Protein AF-W1W5X3-F1 (afdb_monomer_lite)

Sequence (140 aa):
MWIAAYINQTFNKNIDIFTLVWPTYRFPGVLTALCLFLGFKDLKLSYGKTITFFSTSVFSVYLLHIGRLQKWIFFELLDDTYVYTQWYFPLWLLSIVLLVFVSCVLIDKVRIYLVERPMEPLVKSLSERINVWLKKKEII

Secondary structure (DSSP, 8-state):
-HHHHHHHHHHT----HHHHHHHHTHHHHHHHHHHHHHHHHT------HHHHHHHHHHHHHHHHHHSTHHHIIIIIS---TTGGGSTTHHHHHHHHHHHHHHHHHHHHHHHIIIIIHHHHHHHHHHHHHHHHHHHHTT--

Radius of gyration: 24.23 Å; chains: 1; bounding box: 60×38×65 Å

Structure (mmCIF, N/CA/C/O backbone):
data_AF-W1W5X3-F1
#
_entry.id   AF-W1W5X3-F1
#
loop_
_atom_site.group_PDB
_atom_site.id
_atom_site.type_symbol
_atom_site.label_atom_id
_atom_site.label_alt_id
_atom_site.label_comp_id
_atom_site.label_asym_id
_atom_site.label_entity_id
_atom_site.label_seq_id
_atom_site.pdbx_PDB_ins_code
_atom_site.Cartn_x
_atom_site.Cartn_y
_atom_site.Cartn_z
_atom_site.occupancy
_atom_site.B_iso_or_equiv
_atom_site.auth_seq_id
_atom_site.auth_comp_id
_atom_site.auth_asym_id
_atom_site.auth_atom_id
_atom_site.pdbx_PDB_model_num
ATOM 1 N N . MET A 1 1 ? 22.577 21.493 2.789 1.00 54.31 1 MET A N 1
ATOM 2 C CA . MET A 1 1 ? 23.761 20.942 2.089 1.00 54.31 1 MET A CA 1
ATOM 3 C C . MET A 1 1 ? 25.053 21.589 2.583 1.00 54.31 1 MET A C 1
ATOM 5 O O . MET A 1 1 ? 25.872 20.888 3.154 1.00 54.31 1 MET A O 1
ATOM 9 N N . TRP A 1 2 ? 25.187 22.917 2.502 1.00 52.72 2 TRP A N 1
ATOM 10 C CA . TRP A 1 2 ? 26.374 23.661 2.962 1.00 52.72 2 TRP A CA 1
ATOM 11 C C . TRP A 1 2 ? 26.696 23.525 4.462 1.00 52.72 2 TRP A C 1
ATOM 13 O O . TRP A 1 2 ? 27.851 23.351 4.829 1.00 52.72 2 TRP A O 1
ATOM 23 N N . ILE A 1 3 ? 25.674 23.494 5.323 1.00 63.31 3 ILE A N 1
ATOM 24 C CA . ILE A 1 3 ? 25.846 23.333 6.780 1.00 63.31 3 ILE A CA 1
ATOM 25 C C . ILE A 1 3 ? 26.449 21.963 7.138 1.00 63.31 3 ILE A C 1
ATOM 27 O O . ILE A 1 3 ? 27.297 21.866 8.017 1.00 63.31 3 ILE A O 1
ATOM 31 N N . ALA A 1 4 ? 26.058 20.903 6.424 1.00 59.59 4 ALA A N 1
ATOM 32 C CA . ALA A 1 4 ? 26.566 19.552 6.667 1.00 59.59 4 ALA A CA 1
ATOM 33 C C . ALA A 1 4 ? 28.032 19.394 6.226 1.00 59.59 4 ALA A C 1
ATOM 35 O O . ALA A 1 4 ? 28.806 18.732 6.911 1.00 59.59 4 ALA A O 1
ATOM 36 N N . ALA A 1 5 ? 28.423 20.044 5.122 1.00 63.94 5 ALA A N 1
ATOM 37 C CA . ALA A 1 5 ? 29.813 20.092 4.670 1.00 63.94 5 ALA A CA 1
ATOM 38 C C . ALA A 1 5 ? 30.710 20.868 5.653 1.00 63.94 5 ALA A C 1
ATOM 40 O O . ALA A 1 5 ? 31.808 20.416 5.967 1.00 63.94 5 ALA A O 1
ATOM 41 N N . TYR A 1 6 ? 30.210 21.981 6.202 1.00 69.19 6 TYR A N 1
ATOM 42 C CA . TYR A 1 6 ? 30.920 22.772 7.211 1.00 69.19 6 TYR A CA 1
ATOM 43 C C . TYR A 1 6 ? 31.165 21.975 8.505 1.00 69.19 6 TYR A C 1
ATOM 45 O O . TYR A 1 6 ? 32.287 21.924 8.998 1.00 69.19 6 TYR A O 1
ATOM 53 N N . ILE A 1 7 ? 30.146 21.262 9.003 1.00 66.75 7 ILE A N 1
ATOM 54 C CA . ILE A 1 7 ? 30.256 20.408 10.201 1.00 66.75 7 ILE A CA 1
ATOM 55 C C . ILE A 1 7 ? 31.222 19.233 9.973 1.00 66.75 7 ILE A C 1
ATOM 57 O O . ILE A 1 7 ? 31.999 18.893 10.864 1.00 66.75 7 ILE A O 1
ATOM 61 N N . ASN A 1 8 ? 31.213 18.626 8.782 1.00 64.88 8 ASN A N 1
ATOM 62 C CA . ASN A 1 8 ? 32.132 17.541 8.423 1.00 64.88 8 ASN A CA 1
ATOM 63 C C . ASN A 1 8 ? 33.603 18.016 8.482 1.00 64.88 8 ASN A C 1
ATOM 65 O O . ASN A 1 8 ? 34.442 17.355 9.097 1.00 64.88 8 ASN A O 1
ATOM 69 N N . GLN A 1 9 ? 33.882 19.224 7.978 1.00 67.56 9 GLN A N 1
ATOM 70 C CA . GLN A 1 9 ? 35.212 19.837 8.037 1.00 67.56 9 GLN A CA 1
ATOM 71 C C . GLN A 1 9 ? 35.659 20.173 9.473 1.00 67.56 9 GLN A C 1
ATOM 73 O O . GLN A 1 9 ? 36.838 20.036 9.787 1.00 67.56 9 GLN A O 1
ATOM 78 N N . THR A 1 10 ? 34.743 20.569 10.367 1.00 72.31 10 THR A N 1
ATOM 79 C CA . THR A 1 10 ? 35.070 20.886 11.773 1.00 72.31 10 THR A CA 1
ATOM 80 C C . THR A 1 10 ? 35.370 19.643 12.620 1.00 72.31 10 THR A C 1
ATOM 82 O O . THR A 1 10 ? 36.190 19.710 13.531 1.00 72.31 10 THR A O 1
ATOM 85 N N . PHE A 1 11 ? 34.728 18.505 12.335 1.00 72.50 11 PHE A N 1
ATOM 86 C CA . PHE A 1 11 ? 34.828 17.289 13.156 1.00 72.50 11 PHE A CA 1
ATOM 87 C C . PHE A 1 11 ? 35.712 16.176 12.561 1.00 72.50 11 PHE A C 1
ATOM 89 O O . PHE A 1 11 ? 35.809 15.107 13.166 1.00 72.50 11 PHE A O 1
ATOM 96 N N . ASN A 1 12 ? 36.352 16.405 11.404 1.00 61.09 12 ASN A N 1
ATOM 97 C CA . ASN A 1 12 ? 37.262 15.474 10.710 1.00 61.09 12 ASN A CA 1
ATOM 98 C C . ASN A 1 12 ? 36.730 14.025 10.621 1.00 61.09 12 ASN A C 1
ATOM 100 O O . ASN A 1 12 ? 37.475 13.052 10.755 1.00 61.09 12 ASN A O 1
ATOM 104 N N . LYS A 1 13 ? 35.415 13.871 10.436 1.00 61.34 13 LYS A N 1
ATOM 105 C 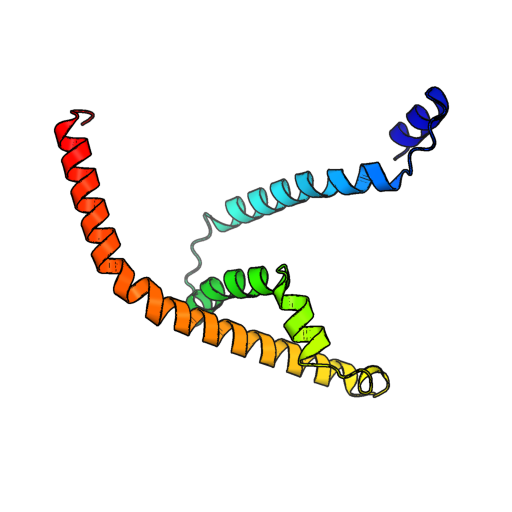CA . LYS A 1 13 ? 34.751 12.580 10.228 1.00 61.34 13 LYS A CA 1
ATOM 106 C C . LYS A 1 13 ? 34.230 12.538 8.806 1.00 61.34 13 LYS A C 1
ATOM 108 O O . LYS A 1 13 ? 33.437 13.389 8.437 1.00 61.34 13 LYS A O 1
ATOM 113 N N . ASN A 1 14 ? 34.618 11.515 8.049 1.00 62.00 14 ASN A N 1
ATOM 114 C CA . ASN A 1 14 ? 34.189 11.297 6.668 1.00 62.00 14 ASN A CA 1
ATOM 115 C C . ASN A 1 14 ? 32.725 10.807 6.631 1.00 62.00 14 ASN A C 1
ATOM 117 O O . ASN A 1 14 ? 32.448 9.627 6.451 1.00 62.00 14 ASN A O 1
ATOM 121 N N . ILE A 1 15 ? 31.783 11.701 6.942 1.00 61.84 15 ILE A N 1
ATOM 122 C CA . ILE A 1 15 ? 30.346 11.414 6.889 1.00 61.84 15 ILE A CA 1
ATOM 123 C C . ILE A 1 15 ? 29.876 11.677 5.463 1.00 61.84 15 ILE A C 1
ATOM 125 O O . ILE A 1 15 ? 29.835 12.830 5.024 1.00 61.84 15 ILE A O 1
ATOM 129 N N . ASP A 1 16 ? 29.512 10.617 4.747 1.00 61.16 16 ASP A N 1
ATOM 130 C CA . ASP A 1 16 ? 28.950 10.720 3.405 1.00 61.16 16 ASP A CA 1
ATOM 131 C C . ASP A 1 16 ? 27.728 11.646 3.427 1.00 61.16 16 ASP A C 1
ATOM 133 O O . ASP A 1 16 ? 26.737 11.367 4.104 1.00 61.16 16 ASP A O 1
ATOM 137 N N . ILE A 1 17 ? 27.765 12.743 2.666 1.00 60.38 17 ILE A N 1
ATOM 138 C CA . ILE A 1 17 ? 26.702 13.771 2.609 1.00 60.38 17 ILE A CA 1
ATOM 139 C C . ILE A 1 17 ? 25.323 13.149 2.305 1.00 60.38 17 ILE A C 1
ATOM 141 O O . ILE A 1 17 ? 24.284 13.635 2.761 1.00 60.38 17 ILE A O 1
ATOM 145 N N . PHE A 1 18 ? 25.314 12.026 1.586 1.00 57.19 18 PHE A N 1
ATOM 146 C CA . PHE A 1 18 ? 24.121 11.260 1.240 1.00 57.19 18 PHE A CA 1
ATOM 147 C C . PHE A 1 18 ? 23.440 10.594 2.447 1.00 57.19 18 PHE A C 1
ATOM 149 O O . PHE A 1 18 ? 22.217 10.456 2.450 1.00 57.19 18 PHE A O 1
ATOM 156 N N . THR A 1 19 ? 24.179 10.252 3.505 1.00 58.53 19 THR A N 1
ATOM 157 C CA . THR A 1 19 ? 23.615 9.613 4.710 1.00 58.53 19 THR A CA 1
ATOM 158 C C . THR A 1 19 ? 22.698 10.538 5.508 1.00 58.53 19 THR A C 1
ATOM 160 O O . THR A 1 19 ? 21.808 10.048 6.195 1.00 58.53 19 THR A O 1
ATOM 163 N N . LEU A 1 20 ? 22.841 11.863 5.375 1.00 57.78 20 LEU A N 1
ATOM 164 C CA . LEU A 1 20 ? 21.978 12.853 6.035 1.00 57.78 20 LEU A CA 1
ATOM 165 C C . LEU A 1 20 ? 20.707 13.175 5.224 1.00 57.78 20 LEU A C 1
ATOM 167 O O . LEU A 1 20 ? 19.654 13.497 5.780 1.00 57.78 20 LEU A O 1
ATOM 171 N N . VAL A 1 21 ? 20.781 13.061 3.896 1.00 60.69 21 VAL A N 1
ATOM 172 C CA . VAL A 1 21 ? 19.637 13.275 2.992 1.00 60.69 21 VAL A CA 1
ATOM 173 C C . VAL A 1 21 ? 18.621 12.131 3.109 1.00 60.69 21 VAL A C 1
ATOM 175 O O . VAL A 1 21 ? 17.413 12.371 3.102 1.00 60.69 21 VAL A O 1
ATOM 178 N N . TRP A 1 22 ? 19.096 10.898 3.296 1.00 53.25 22 TRP A N 1
ATOM 179 C CA . TRP A 1 22 ? 18.266 9.695 3.415 1.00 53.25 22 TRP A CA 1
ATOM 180 C C . TRP A 1 22 ? 17.291 9.652 4.619 1.00 53.25 22 TRP A C 1
ATOM 182 O O . TRP A 1 22 ? 16.184 9.157 4.474 1.00 53.25 22 TRP A O 1
ATOM 192 N N . PRO A 1 23 ? 17.584 10.146 5.827 1.00 58.59 23 PRO A N 1
ATOM 193 C CA . PRO A 1 23 ? 16.559 10.233 6.874 1.00 58.59 23 PRO A CA 1
ATOM 194 C C . PRO A 1 23 ? 15.600 11.415 6.662 1.00 58.59 23 PRO A C 1
ATOM 196 O O . PRO A 1 23 ? 14.451 11.362 7.102 1.00 58.59 23 PRO A O 1
ATOM 199 N N . THR A 1 24 ? 16.042 12.464 5.959 1.00 59.34 24 THR A N 1
ATOM 200 C CA . THR A 1 24 ? 15.305 13.729 5.839 1.00 59.34 24 THR A CA 1
ATOM 201 C C . THR A 1 24 ? 14.065 13.618 4.950 1.00 59.34 24 THR A C 1
ATOM 203 O O . THR A 1 24 ? 13.079 14.283 5.240 1.00 59.34 24 THR A O 1
ATOM 206 N N . TYR A 1 25 ? 14.035 12.751 3.928 1.00 65.50 25 TYR A N 1
ATOM 207 C CA . TYR A 1 25 ? 12.874 12.642 3.020 1.00 65.50 25 TYR A CA 1
ATOM 208 C C . TYR A 1 25 ? 11.582 12.161 3.699 1.00 65.50 25 TYR A C 1
ATOM 210 O O . TYR A 1 25 ? 10.487 12.372 3.175 1.00 65.50 25 TYR A O 1
ATOM 218 N N . ARG A 1 26 ? 11.680 11.516 4.867 1.00 68.81 26 ARG A N 1
ATOM 219 C CA . ARG A 1 26 ? 10.516 10.943 5.555 1.00 68.81 26 ARG A CA 1
ATOM 220 C C . ARG A 1 26 ? 9.585 12.022 6.096 1.00 68.81 26 ARG A C 1
ATOM 222 O O . ARG A 1 26 ? 8.372 11.885 5.995 1.00 68.81 26 ARG A O 1
ATOM 229 N N . PHE A 1 27 ? 10.147 13.107 6.624 1.00 77.50 27 PHE A N 1
ATOM 230 C CA . PHE A 1 27 ? 9.372 14.175 7.250 1.00 77.50 27 PHE A CA 1
ATOM 231 C C . PHE A 1 27 ? 8.559 15.010 6.237 1.00 77.50 27 PHE A C 1
ATOM 233 O O . PHE A 1 27 ? 7.345 15.120 6.416 1.00 77.50 27 PHE A O 1
ATOM 240 N N . PRO A 1 28 ? 9.138 15.512 5.124 1.00 82.75 28 PRO A N 1
ATOM 241 C CA . PRO A 1 28 ? 8.377 16.159 4.056 1.00 82.75 28 PRO A CA 1
ATOM 242 C C . PRO A 1 28 ? 7.334 15.234 3.426 1.00 82.75 28 PRO A C 1
ATOM 244 O O . PRO A 1 28 ? 6.255 15.700 3.064 1.00 82.75 28 PRO A O 1
ATOM 247 N N . GLY A 1 29 ? 7.620 13.929 3.323 1.00 82.94 29 GLY A N 1
ATOM 248 C CA . GLY A 1 29 ? 6.661 12.941 2.827 1.00 82.94 29 GLY A CA 1
ATOM 249 C C . GLY A 1 29 ? 5.411 12.853 3.705 1.00 82.94 29 GLY A C 1
ATOM 250 O O . GLY A 1 29 ? 4.295 12.936 3.195 1.00 82.94 2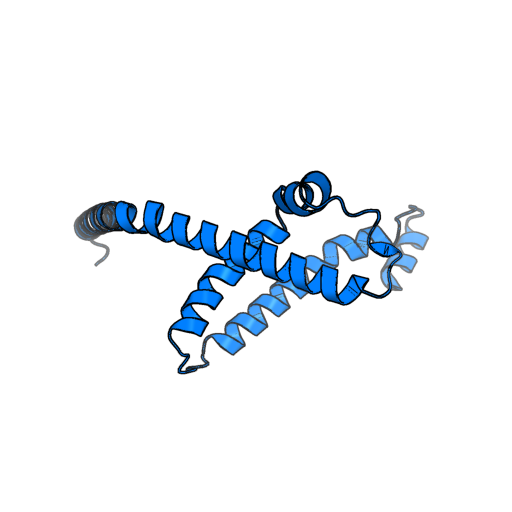9 GLY A O 1
ATOM 251 N N . VAL A 1 30 ? 5.587 12.772 5.028 1.00 84.88 30 VAL A N 1
ATOM 252 C CA . VAL A 1 30 ? 4.470 12.779 5.989 1.00 84.88 30 VAL A CA 1
ATOM 253 C C . VAL A 1 30 ? 3.710 14.104 5.944 1.00 84.88 30 VAL A C 1
ATOM 255 O O . VAL A 1 30 ? 2.482 14.099 5.913 1.00 84.88 30 VAL A O 1
ATOM 258 N N . LEU A 1 31 ? 4.417 15.235 5.883 1.00 88.25 31 LEU A N 1
ATOM 259 C CA . LEU A 1 31 ? 3.791 16.556 5.822 1.00 88.25 31 LEU A CA 1
ATOM 260 C C . LEU A 1 31 ? 2.956 16.740 4.545 1.00 88.25 31 LEU A C 1
ATOM 262 O O . LEU A 1 31 ? 1.839 17.252 4.600 1.00 88.25 31 LEU A O 1
ATOM 266 N N . THR A 1 32 ? 3.467 16.267 3.408 1.00 85.88 32 THR A N 1
ATOM 267 C CA . THR A 1 32 ? 2.764 16.301 2.118 1.00 85.88 32 THR A CA 1
ATOM 268 C C . THR A 1 32 ? 1.526 15.411 2.152 1.00 85.88 32 THR A C 1
ATOM 270 O O . THR A 1 32 ? 0.449 15.857 1.766 1.00 85.88 32 THR A O 1
ATOM 273 N N . ALA A 1 33 ? 1.645 14.188 2.678 1.00 85.69 33 ALA A N 1
ATOM 274 C CA . ALA A 1 33 ? 0.511 13.280 2.837 1.00 85.69 33 ALA A CA 1
ATOM 275 C C . ALA A 1 33 ? -0.579 13.871 3.747 1.00 85.69 33 ALA A C 1
ATOM 277 O O . ALA A 1 33 ? -1.759 13.790 3.415 1.00 85.69 33 ALA A O 1
ATOM 278 N N . LEU A 1 34 ? -0.192 14.517 4.853 1.00 87.81 34 LEU A N 1
ATOM 279 C CA . LEU A 1 34 ? -1.116 15.195 5.764 1.00 87.81 34 LEU A CA 1
ATOM 280 C C . LEU A 1 34 ? -1.831 16.365 5.073 1.00 87.81 34 LEU A C 1
ATOM 282 O O . LEU A 1 34 ? -3.045 16.507 5.194 1.00 87.81 34 LEU A O 1
ATOM 286 N N . CYS A 1 35 ? -1.090 17.187 4.327 1.00 86.50 35 CYS A N 1
ATOM 287 C CA . CYS A 1 35 ? -1.639 18.331 3.604 1.00 86.50 35 CYS A CA 1
ATOM 288 C C . CYS A 1 35 ? -2.624 17.888 2.510 1.00 86.50 35 CYS A C 1
ATOM 290 O O . CYS A 1 35 ? -3.733 18.416 2.436 1.00 86.50 35 CYS A O 1
ATOM 292 N N . LEU A 1 36 ? -2.269 16.857 1.731 1.00 87.00 36 LEU A N 1
ATOM 293 C CA . LEU A 1 36 ? -3.173 16.222 0.768 1.00 87.00 36 LEU A CA 1
ATOM 294 C C . LEU A 1 36 ? -4.428 15.679 1.461 1.00 87.00 36 LEU A C 1
ATOM 296 O O . LEU A 1 36 ? -5.539 15.977 1.033 1.00 87.00 36 LEU A O 1
ATOM 300 N N . PHE A 1 37 ? -4.270 14.925 2.549 1.00 85.38 37 PHE A N 1
ATOM 301 C CA . PHE A 1 37 ? -5.395 14.352 3.285 1.00 85.38 37 PHE A CA 1
ATOM 302 C C . PHE A 1 37 ? -6.367 15.429 3.782 1.00 85.38 37 PHE A C 1
ATOM 304 O O . PHE A 1 37 ? -7.572 15.308 3.580 1.00 85.38 37 PHE A O 1
ATOM 311 N N . LEU A 1 38 ? -5.852 16.510 4.374 1.00 85.25 38 LEU A N 1
ATOM 312 C CA . LEU A 1 38 ? -6.666 17.637 4.829 1.00 85.25 38 LEU A CA 1
ATOM 313 C C . LEU A 1 38 ? -7.360 18.357 3.665 1.00 85.25 38 LEU A C 1
ATOM 315 O O . LEU A 1 38 ? -8.528 18.710 3.801 1.00 85.25 38 LEU A O 1
ATOM 319 N N . GLY A 1 39 ? -6.684 18.518 2.522 1.00 84.00 39 GLY A N 1
ATOM 320 C CA . GLY A 1 39 ? -7.266 19.121 1.320 1.00 84.00 39 GLY A CA 1
ATOM 321 C C . GLY A 1 39 ? -8.407 18.298 0.713 1.00 84.00 39 GLY A C 1
ATOM 322 O O . GLY A 1 39 ? -9.402 18.860 0.262 1.00 84.00 39 GLY A O 1
ATOM 323 N N . PHE A 1 40 ? -8.307 16.967 0.745 1.00 79.00 40 PHE A N 1
ATOM 324 C CA . PHE A 1 40 ? -9.351 16.075 0.229 1.00 79.00 40 PHE A CA 1
ATOM 325 C C . PHE A 1 40 ? -10.461 15.760 1.243 1.00 79.00 40 PHE A C 1
ATOM 327 O O . PHE A 1 40 ? -11.554 15.378 0.832 1.00 79.00 40 PHE A O 1
ATOM 334 N N . LYS A 1 41 ? -10.230 15.956 2.549 1.00 78.88 41 LYS A N 1
ATOM 335 C CA . LYS A 1 41 ? -11.198 15.664 3.624 1.00 78.88 41 LYS A CA 1
ATOM 336 C C . LYS A 1 41 ? -12.529 16.401 3.458 1.00 78.88 41 LYS A C 1
ATOM 338 O O . LYS A 1 41 ? -13.580 15.826 3.727 1.00 78.88 41 LYS A O 1
ATOM 343 N N . ASP A 1 42 ? -12.485 17.664 3.041 1.00 76.00 42 ASP A N 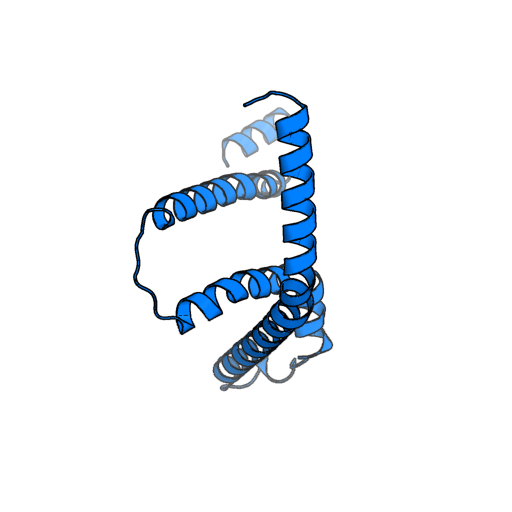1
ATOM 344 C CA . ASP A 1 42 ? -13.673 18.524 2.940 1.00 76.00 42 ASP A CA 1
ATOM 345 C C . ASP A 1 42 ? -14.274 18.561 1.524 1.00 76.00 42 ASP A C 1
ATOM 347 O O . ASP A 1 42 ? -15.287 19.220 1.275 1.00 76.00 42 ASP A O 1
ATOM 351 N N . LEU A 1 43 ? -13.684 17.814 0.587 1.00 78.38 43 LEU A N 1
ATOM 352 C CA . LEU A 1 43 ? -14.105 17.783 -0.805 1.00 78.38 43 LEU A CA 1
ATOM 353 C C . LEU A 1 43 ? -15.281 16.807 -0.983 1.00 78.38 43 LEU A C 1
ATOM 355 O O . LEU A 1 43 ? -15.108 15.602 -1.168 1.00 78.38 43 LEU A O 1
ATOM 359 N N . LYS A 1 44 ? -16.514 17.328 -0.944 1.00 62.66 44 LYS A N 1
ATOM 360 C CA . LYS A 1 44 ? -17.734 16.560 -1.258 1.00 62.66 44 LYS A CA 1
ATOM 361 C C . LYS A 1 44 ? -17.857 16.335 -2.766 1.00 62.66 44 LYS A C 1
ATOM 363 O O . LYS A 1 44 ? -18.628 17.004 -3.449 1.00 62.66 44 LYS A O 1
ATOM 368 N N . LEU A 1 45 ? -17.087 15.392 -3.292 1.00 69.94 45 LEU A N 1
ATOM 369 C CA . LEU A 1 45 ? -17.205 14.957 -4.679 1.00 69.94 45 LEU A CA 1
ATOM 370 C C . LEU A 1 45 ? -18.242 13.833 -4.788 1.00 69.94 45 LEU A C 1
ATOM 372 O O . LEU A 1 45 ? -18.125 12.785 -4.154 1.00 69.94 45 LEU A O 1
ATOM 376 N N . SER A 1 46 ? -19.279 14.066 -5.597 1.00 63.88 46 SER A N 1
ATOM 377 C CA . SER A 1 46 ? -20.296 13.063 -5.928 1.00 63.88 46 SER A CA 1
ATOM 378 C C . SER A 1 46 ? -19.712 12.076 -6.943 1.00 63.88 46 SER A C 1
ATOM 380 O O . SER A 1 46 ? -19.879 12.219 -8.153 1.00 63.88 46 SER A O 1
ATOM 382 N N . TYR A 1 47 ? -18.916 11.124 -6.460 1.00 68.88 47 TYR A N 1
ATOM 383 C CA . TYR A 1 47 ? -18.297 10.107 -7.304 1.00 68.88 47 TYR A CA 1
ATOM 384 C C . TYR A 1 47 ? -19.296 9.018 -7.711 1.00 68.88 47 TYR A C 1
ATOM 386 O O . TYR A 1 47 ? -20.180 8.627 -6.950 1.00 68.88 47 TYR A O 1
ATOM 394 N N . GLY A 1 48 ? -19.113 8.472 -8.916 1.00 72.62 48 GLY A N 1
ATOM 395 C CA . GLY A 1 48 ? -19.808 7.259 -9.342 1.00 72.62 48 GLY A CA 1
ATOM 396 C C . GLY A 1 48 ? -19.355 6.036 -8.535 1.00 72.62 48 GLY A C 1
ATOM 397 O O . GLY A 1 48 ? -18.190 5.933 -8.147 1.00 72.62 48 GLY A O 1
ATOM 398 N N . LYS A 1 49 ? -20.260 5.067 -8.335 1.00 73.38 49 LYS A N 1
ATOM 399 C CA . LYS A 1 49 ? -20.011 3.829 -7.561 1.00 73.38 49 LYS A CA 1
ATOM 400 C C . LYS A 1 49 ? -18.755 3.067 -8.009 1.00 73.38 49 LYS A C 1
ATOM 402 O O . LYS A 1 49 ? -18.093 2.443 -7.187 1.00 73.38 49 LYS A O 1
ATOM 407 N N . THR A 1 50 ? -18.415 3.131 -9.296 1.00 73.56 50 THR A N 1
ATOM 408 C CA . THR A 1 50 ? -17.220 2.500 -9.876 1.00 73.56 50 THR A CA 1
ATOM 409 C C . THR A 1 50 ? -15.925 3.146 -9.389 1.00 73.56 50 THR A C 1
ATOM 411 O O . THR A 1 50 ? -14.987 2.440 -9.035 1.00 73.56 50 THR A O 1
ATOM 414 N N . ILE A 1 51 ? -15.873 4.476 -9.304 1.00 77.50 51 ILE A N 1
ATOM 415 C CA . ILE A 1 51 ? -14.675 5.211 -8.879 1.00 77.50 51 ILE A CA 1
ATOM 416 C C . ILE A 1 51 ? -14.398 4.941 -7.401 1.00 77.50 51 ILE A C 1
ATOM 418 O O . ILE A 1 51 ? -13.269 4.621 -7.040 1.00 77.50 51 ILE A O 1
ATOM 422 N N . THR A 1 52 ? -15.431 4.982 -6.555 1.00 74.88 52 THR A N 1
ATOM 423 C CA . THR A 1 52 ? -15.306 4.624 -5.135 1.00 74.88 52 THR A CA 1
ATOM 424 C C . THR A 1 52 ? -14.835 3.179 -4.970 1.00 74.88 52 THR A C 1
ATOM 426 O O . THR A 1 52 ? -13.957 2.907 -4.159 1.00 74.88 52 THR A O 1
ATOM 429 N N . PHE A 1 53 ? -15.345 2.260 -5.794 1.00 76.12 53 PHE A N 1
ATOM 430 C CA . PHE A 1 53 ? -14.964 0.850 -5.757 1.00 76.12 53 PHE A CA 1
ATOM 431 C C . PHE A 1 53 ? -13.490 0.600 -6.099 1.00 76.12 53 PHE A C 1
ATOM 433 O O . PHE A 1 53 ? -12.861 -0.240 -5.451 1.00 76.12 53 PHE A O 1
ATOM 440 N N . PHE A 1 54 ? -12.944 1.301 -7.099 1.00 80.25 54 PHE A N 1
ATOM 441 C CA . PHE A 1 54 ? -11.521 1.221 -7.433 1.00 80.25 54 PHE A CA 1
ATOM 442 C C . PHE A 1 54 ? -10.662 1.960 -6.409 1.00 80.25 54 PHE A C 1
ATOM 444 O O . PHE A 1 54 ? -9.638 1.429 -5.997 1.00 80.25 54 PHE A O 1
ATOM 451 N N . SER A 1 55 ? -11.092 3.136 -5.946 1.00 75.81 55 SER A N 1
ATOM 452 C CA . SER A 1 55 ? -10.350 3.948 -4.976 1.00 75.81 55 SER A CA 1
ATOM 453 C C . SER A 1 55 ? -10.033 3.180 -3.68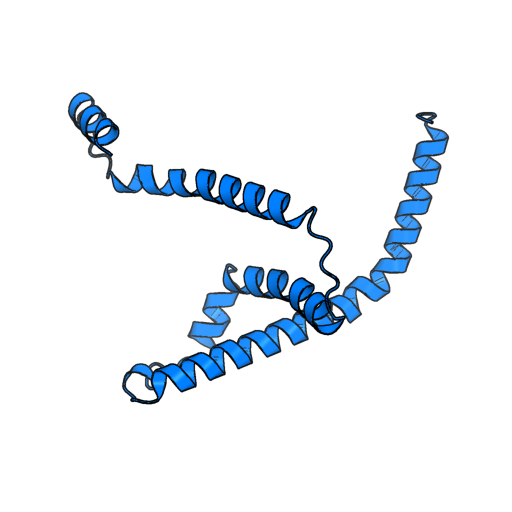8 1.00 75.81 55 SER A C 1
ATOM 455 O O . SER A 1 55 ? -8.893 3.230 -3.229 1.00 75.81 55 SER A O 1
ATOM 457 N N . THR A 1 56 ? -10.983 2.398 -3.161 1.00 77.75 56 THR A N 1
ATOM 458 C CA . THR A 1 56 ? -10.748 1.546 -1.982 1.00 77.75 56 THR A CA 1
ATOM 459 C C . THR A 1 56 ? -9.656 0.502 -2.228 1.00 77.75 56 THR A C 1
ATOM 461 O O . THR A 1 56 ? -8.822 0.272 -1.358 1.00 77.75 56 THR A O 1
ATOM 464 N N . SER A 1 57 ? -9.615 -0.093 -3.422 1.00 82.81 57 SER A N 1
ATOM 465 C CA . SER A 1 57 ? -8.652 -1.150 -3.754 1.00 82.81 57 SER A CA 1
ATOM 466 C C . SER A 1 57 ? -7.283 -0.614 -4.179 1.00 82.81 57 SER A C 1
ATOM 468 O O . SER A 1 57 ? -6.279 -1.282 -3.952 1.00 82.81 57 SER A O 1
ATOM 470 N N . VAL A 1 58 ? -7.199 0.597 -4.746 1.00 84.12 58 VAL A N 1
ATOM 471 C CA . VAL A 1 58 ? -5.931 1.209 -5.200 1.00 84.12 58 VAL A CA 1
ATOM 472 C C . VAL A 1 58 ? -4.923 1.326 -4.056 1.00 84.12 58 VAL A C 1
ATOM 474 O O . VAL A 1 58 ? -3.739 1.069 -4.264 1.00 84.12 58 VAL A O 1
ATOM 477 N N . PHE A 1 59 ? -5.376 1.643 -2.840 1.00 81.69 59 PHE A N 1
ATOM 478 C CA . PHE A 1 59 ? -4.499 1.671 -1.669 1.00 81.69 59 PHE A CA 1
ATOM 479 C C . PHE A 1 59 ? -3.931 0.282 -1.333 1.00 81.69 59 PHE A C 1
ATOM 481 O O . PHE A 1 59 ? -2.725 0.149 -1.124 1.00 81.69 59 PHE A O 1
ATOM 488 N N . SER A 1 60 ? -4.761 -0.767 -1.352 1.00 80.25 60 SER A N 1
ATOM 489 C CA . SER A 1 60 ? -4.307 -2.151 -1.161 1.00 80.25 60 SER A CA 1
ATOM 490 C C . SER A 1 60 ? -3.286 -2.579 -2.221 1.00 80.25 60 SER A C 1
ATOM 492 O O . SER A 1 60 ? -2.252 -3.155 -1.884 1.00 80.25 60 SER A O 1
ATOM 494 N N . VAL A 1 61 ? -3.532 -2.259 -3.498 1.00 84.38 61 VAL A N 1
ATOM 495 C CA . VAL A 1 61 ? -2.591 -2.556 -4.594 1.00 84.38 61 VAL A CA 1
ATOM 496 C C . VAL A 1 61 ? -1.273 -1.801 -4.406 1.00 84.38 61 VAL A C 1
ATOM 498 O O . VAL A 1 61 ? -0.199 -2.374 -4.586 1.00 84.38 61 VAL A O 1
ATOM 501 N N . TYR A 1 62 ? -1.329 -0.538 -3.981 1.00 83.50 62 TYR A N 1
ATOM 502 C CA . TYR A 1 62 ? -0.134 0.247 -3.682 1.00 83.50 62 TYR A CA 1
ATOM 503 C C . TYR A 1 62 ? 0.701 -0.370 -2.548 1.00 83.50 62 TYR A C 1
ATOM 505 O O . TYR A 1 62 ? 1.925 -0.435 -2.651 1.00 83.50 62 TYR A O 1
ATOM 513 N N . LEU A 1 63 ? 0.061 -0.884 -1.492 1.00 80.06 63 LEU A N 1
ATOM 514 C CA . LEU A 1 63 ? 0.756 -1.586 -0.407 1.00 80.06 63 LEU A CA 1
ATOM 515 C C . LEU A 1 63 ? 1.461 -2.863 -0.886 1.00 80.06 63 LEU A C 1
ATOM 517 O O . LEU A 1 63 ? 2.567 -3.157 -0.431 1.00 80.06 63 LEU A O 1
ATOM 521 N N . LEU A 1 64 ? 0.864 -3.600 -1.827 1.00 78.38 64 LEU A N 1
ATOM 522 C CA . LEU A 1 64 ? 1.520 -4.746 -2.466 1.00 78.38 64 LEU A CA 1
ATOM 523 C C . LEU A 1 64 ? 2.726 -4.310 -3.304 1.00 78.38 64 LEU A C 1
ATOM 525 O O . LEU A 1 64 ? 3.760 -4.978 -3.266 1.00 78.38 64 LEU A O 1
ATOM 529 N N . HIS A 1 65 ? 2.619 -3.170 -3.991 1.00 79.12 65 HIS A N 1
ATOM 530 C CA . HIS A 1 65 ? 3.707 -2.598 -4.779 1.00 79.12 65 HIS A CA 1
ATOM 531 C C . HIS A 1 65 ? 4.905 -2.175 -3.920 1.00 79.12 65 HIS A C 1
ATOM 533 O O . HIS A 1 65 ? 6.030 -2.364 -4.345 1.00 79.12 65 HIS A O 1
ATOM 539 N N . ILE A 1 66 ? 4.716 -1.625 -2.719 1.00 79.88 66 ILE A N 1
ATOM 540 C CA . ILE A 1 66 ? 5.847 -1.282 -1.827 1.00 79.88 66 ILE A CA 1
ATOM 541 C C . ILE A 1 66 ? 6.318 -2.463 -0.960 1.00 79.88 66 ILE A C 1
ATOM 543 O O . ILE A 1 66 ? 7.306 -2.356 -0.230 1.00 79.88 66 ILE A O 1
ATOM 547 N N . GLY A 1 67 ? 5.581 -3.575 -0.988 1.00 78.88 67 GLY A N 1
ATOM 548 C CA . GLY A 1 67 ? 5.831 -4.755 -0.176 1.00 78.88 67 GLY A CA 1
ATOM 549 C C . GLY A 1 67 ? 6.878 -5.696 -0.772 1.00 78.88 67 GLY A C 1
ATOM 550 O O . GLY A 1 67 ? 7.317 -5.579 -1.913 1.00 78.88 67 GLY A O 1
ATOM 551 N N . ARG A 1 68 ? 7.243 -6.723 0.002 1.00 72.69 68 ARG A N 1
ATOM 552 C CA . ARG A 1 68 ? 8.190 -7.770 -0.429 1.00 72.69 68 ARG A CA 1
ATOM 553 C C . ARG A 1 68 ? 7.697 -8.568 -1.650 1.00 72.69 68 ARG A C 1
ATOM 555 O O . ARG A 1 68 ? 8.514 -9.134 -2.368 1.00 72.69 68 ARG A O 1
ATOM 562 N N . LEU A 1 69 ? 6.384 -8.586 -1.884 1.00 73.50 69 LEU A N 1
ATOM 563 C CA . LEU A 1 69 ? 5.732 -9.310 -2.979 1.00 73.50 69 LEU A CA 1
ATOM 564 C C . LEU A 1 69 ? 5.957 -8.665 -4.355 1.00 73.50 69 LEU A C 1
ATOM 566 O O . LEU A 1 69 ? 5.861 -9.363 -5.359 1.00 73.50 69 LEU A O 1
ATOM 570 N N . GLN A 1 70 ? 6.318 -7.378 -4.419 1.00 76.75 70 GLN A N 1
ATOM 571 C CA . GLN A 1 70 ? 6.611 -6.695 -5.683 1.00 76.75 70 GLN A CA 1
ATOM 572 C C . GLN A 1 70 ? 7.729 -7.397 -6.459 1.00 76.75 70 GLN A C 1
ATOM 574 O O . GLN A 1 70 ? 7.594 -7.648 -7.653 1.00 76.75 70 GLN A O 1
ATOM 579 N N . LYS A 1 71 ? 8.828 -7.741 -5.775 1.00 74.88 71 LYS A N 1
ATOM 580 C CA . LYS A 1 71 ? 9.963 -8.424 -6.408 1.00 74.88 71 LYS A CA 1
ATOM 581 C C . LYS A 1 71 ? 9.532 -9.762 -6.986 1.00 74.88 71 LYS A C 1
ATOM 583 O O . LYS A 1 71 ? 9.849 -10.045 -8.124 1.00 74.88 71 LYS A O 1
ATOM 588 N N . TRP A 1 72 ? 8.747 -10.530 -6.244 1.00 78.25 72 TRP A N 1
ATOM 589 C CA . TRP A 1 72 ? 8.250 -11.818 -6.712 1.00 78.25 72 TRP A CA 1
ATOM 590 C C . TRP A 1 72 ? 7.397 -11.683 -7.988 1.00 78.25 72 TRP A C 1
ATOM 592 O O . TRP A 1 72 ? 7.648 -12.352 -8.982 1.00 78.25 72 TRP A O 1
ATOM 602 N N . ILE A 1 73 ? 6.451 -10.738 -8.008 1.00 75.75 73 ILE A N 1
ATOM 603 C CA . ILE A 1 73 ? 5.559 -10.520 -9.158 1.00 75.75 73 ILE A CA 1
ATOM 604 C C . ILE A 1 73 ? 6.337 -10.064 -10.401 1.00 75.75 73 ILE A C 1
ATOM 606 O O . ILE A 1 73 ? 6.099 -10.577 -11.486 1.00 75.75 73 ILE A O 1
ATOM 610 N N . PHE A 1 74 ? 7.256 -9.106 -10.266 1.00 71.38 74 PHE A N 1
ATOM 611 C CA . PHE A 1 74 ? 7.930 -8.515 -11.428 1.00 71.38 74 PHE A CA 1
ATOM 612 C C . PHE A 1 74 ? 9.234 -9.214 -11.834 1.00 71.38 74 PHE A C 1
ATOM 614 O O . PHE A 1 74 ? 9.586 -9.138 -13.001 1.00 71.38 74 PHE A O 1
ATOM 621 N N . PHE A 1 75 ? 9.954 -9.871 -10.917 1.00 66.50 75 PHE A N 1
ATOM 622 C CA . PHE A 1 75 ? 11.197 -10.589 -11.243 1.00 66.50 75 PHE A CA 1
ATOM 623 C C . PHE A 1 75 ? 10.999 -12.088 -11.472 1.00 66.50 75 PHE A C 1
ATOM 625 O O . PHE A 1 75 ? 11.718 -12.645 -12.288 1.00 66.50 75 PHE A O 1
ATOM 632 N N . GLU A 1 76 ? 10.089 -12.758 -10.756 1.00 67.88 76 GLU A N 1
ATOM 633 C CA . GLU A 1 76 ? 9.931 -14.219 -10.888 1.00 67.88 76 GLU A CA 1
ATOM 634 C C . GLU A 1 76 ? 8.791 -14.615 -11.833 1.00 67.88 76 GLU A C 1
ATOM 636 O O . GLU A 1 76 ? 8.863 -15.668 -12.460 1.00 67.88 76 GLU A O 1
ATOM 641 N N . LEU A 1 77 ? 7.739 -13.795 -11.951 1.00 68.56 77 LEU A N 1
ATOM 642 C CA . LEU A 1 77 ? 6.555 -14.130 -12.756 1.00 68.56 77 LEU A CA 1
ATOM 643 C C . LEU A 1 77 ? 6.551 -13.485 -14.155 1.00 68.56 77 LEU A C 1
ATOM 645 O O . LEU A 1 77 ? 5.908 -14.008 -15.061 1.00 68.56 77 LEU A O 1
ATOM 649 N N . LEU A 1 78 ? 7.239 -12.353 -14.320 1.00 67.94 78 LEU A N 1
ATOM 650 C CA . LEU A 1 78 ? 7.266 -11.516 -15.532 1.00 67.94 78 LEU A CA 1
ATOM 651 C C . LEU A 1 78 ? 8.717 -11.291 -16.003 1.00 67.94 78 LEU A C 1
ATOM 653 O O . LEU A 1 78 ? 9.141 -10.158 -16.235 1.00 67.94 78 LEU A O 1
ATOM 657 N N . ASP A 1 79 ? 9.511 -12.367 -16.054 1.00 64.00 79 ASP A N 1
ATOM 658 C CA . ASP A 1 79 ? 10.885 -12.302 -16.561 1.00 64.00 79 ASP A CA 1
ATOM 659 C C . ASP A 1 79 ? 10.881 -12.148 -18.086 1.00 64.00 79 ASP A C 1
ATOM 661 O O . ASP A 1 79 ? 10.815 -13.108 -18.852 1.00 64.00 79 ASP A O 1
ATOM 665 N N . ASP A 1 80 ? 10.948 -10.895 -18.518 1.00 64.12 80 ASP A N 1
ATOM 666 C CA . ASP A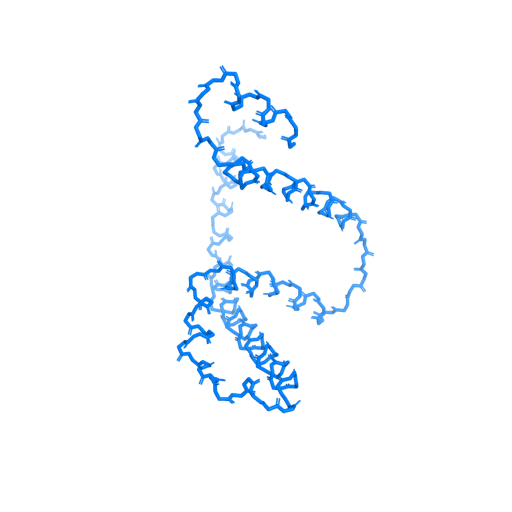 1 80 ? 10.904 -10.505 -19.920 1.00 64.12 80 ASP A CA 1
ATOM 667 C C . ASP A 1 80 ? 12.137 -9.691 -20.301 1.00 64.12 80 ASP A C 1
ATOM 669 O O . ASP A 1 80 ? 12.087 -8.665 -20.989 1.00 64.12 80 ASP A O 1
ATOM 673 N N . THR A 1 81 ? 13.295 -10.202 -19.884 1.00 65.06 81 THR A N 1
ATOM 674 C CA . THR A 1 81 ? 14.617 -9.660 -20.222 1.00 65.06 81 THR A CA 1
ATOM 675 C C . THR A 1 81 ? 14.813 -9.484 -21.746 1.00 65.06 81 THR A C 1
ATOM 677 O O . THR A 1 81 ? 15.586 -8.637 -22.192 1.00 65.06 81 THR A O 1
ATOM 680 N N . TYR A 1 82 ? 14.055 -10.214 -22.571 1.00 62.25 82 TYR A N 1
ATOM 681 C CA . TYR A 1 82 ? 14.084 -10.132 -24.035 1.00 62.25 82 TYR A CA 1
ATOM 682 C C . TYR A 1 82 ? 13.332 -8.918 -24.626 1.00 62.25 82 TYR A C 1
ATOM 684 O O . TYR A 1 82 ? 13.709 -8.404 -25.684 1.00 62.25 82 TYR A O 1
ATOM 692 N N . VAL A 1 83 ? 12.290 -8.415 -23.952 1.00 64.50 83 VAL A N 1
ATOM 693 C CA . VAL A 1 83 ? 11.347 -7.435 -24.529 1.00 64.50 83 VAL A CA 1
ATOM 694 C C . VAL A 1 83 ? 11.879 -5.995 -24.481 1.00 64.50 83 VAL A C 1
ATOM 696 O O . VAL A 1 83 ? 11.436 -5.143 -25.253 1.00 64.50 83 VAL A O 1
ATOM 699 N N . TYR A 1 84 ? 12.903 -5.725 -23.665 1.00 65.69 84 TYR A N 1
ATOM 700 C CA . TYR A 1 84 ? 13.544 -4.406 -23.547 1.00 65.69 84 TYR A CA 1
ATOM 701 C C . TYR A 1 84 ? 14.187 -3.888 -24.843 1.00 65.69 84 TYR A C 1
ATOM 703 O O . TYR A 1 84 ? 14.416 -2.689 -24.980 1.00 65.69 84 TYR A O 1
ATOM 711 N N . THR A 1 85 ? 14.483 -4.771 -25.800 1.00 73.62 85 THR A N 1
ATOM 712 C CA . THR A 1 85 ? 15.164 -4.413 -27.058 1.00 73.62 85 THR A CA 1
ATOM 713 C C . THR A 1 85 ? 14.213 -4.022 -28.189 1.00 73.62 85 THR A C 1
ATOM 715 O O . THR A 1 85 ? 14.659 -3.597 -29.253 1.00 73.62 85 THR A O 1
ATOM 718 N N . GLN A 1 86 ? 12.904 -4.171 -27.984 1.00 79.62 86 GLN A N 1
ATOM 719 C CA . GLN A 1 86 ? 11.911 -4.095 -29.050 1.00 79.62 86 GLN A CA 1
ATOM 720 C C . GLN A 1 86 ? 11.170 -2.752 -29.056 1.00 79.62 86 GLN A C 1
ATOM 722 O O . GLN A 1 86 ? 10.878 -2.172 -28.012 1.00 79.62 86 GLN A O 1
ATOM 727 N N . TRP A 1 87 ? 10.783 -2.274 -30.243 1.00 81.88 87 TRP A N 1
ATOM 728 C CA . TRP A 1 87 ? 10.058 -1.002 -30.417 1.00 81.88 87 TRP A CA 1
ATOM 729 C C . TRP A 1 87 ? 8.707 -0.953 -29.678 1.00 81.88 87 TRP A C 1
ATOM 731 O O . TRP A 1 87 ? 8.249 0.111 -29.268 1.00 81.88 87 TRP A O 1
ATOM 741 N N . TYR A 1 88 ? 8.068 -2.107 -29.469 1.00 83.31 88 TYR A N 1
ATOM 742 C CA . TYR A 1 88 ? 6.780 -2.220 -28.777 1.00 83.31 88 TYR A CA 1
ATOM 743 C C . TYR A 1 88 ? 6.893 -2.308 -27.243 1.00 83.31 88 TYR A C 1
ATOM 745 O O . TYR A 1 88 ? 5.875 -2.476 -26.567 1.00 83.31 88 TYR A O 1
ATOM 753 N N . PHE A 1 89 ? 8.094 -2.141 -26.677 1.00 82.50 89 PHE A N 1
ATOM 754 C CA . PHE A 1 89 ? 8.344 -2.143 -25.233 1.00 82.50 89 PHE A CA 1
ATOM 755 C C . PHE A 1 89 ? 7.370 -1.281 -24.399 1.00 82.50 89 PHE A C 1
ATOM 757 O O . PHE A 1 89 ? 6.814 -1.808 -23.434 1.00 82.50 89 PHE A O 1
ATOM 764 N N . PRO A 1 90 ? 7.081 -0.003 -24.733 1.00 83.25 90 PRO A N 1
ATOM 765 C CA . PRO A 1 90 ? 6.196 0.815 -23.899 1.00 83.25 90 PRO A CA 1
ATOM 766 C C . PRO A 1 90 ? 4.745 0.312 -23.879 1.00 83.25 90 PRO A C 1
ATOM 768 O O . PRO A 1 90 ? 4.086 0.384 -22.843 1.00 83.25 90 PRO A O 1
ATOM 771 N N . LEU A 1 91 ? 4.246 -0.230 -24.996 1.00 87.25 91 LEU A N 1
ATOM 772 C CA . LEU A 1 91 ? 2.900 -0.813 -25.067 1.00 87.25 91 LEU A CA 1
ATOM 773 C C . LEU A 1 91 ? 2.813 -2.094 -24.236 1.00 87.25 91 LEU A C 1
ATOM 775 O O . LEU A 1 91 ? 1.835 -2.319 -23.524 1.00 87.25 91 LEU A O 1
ATOM 779 N N . TRP A 1 92 ? 3.857 -2.912 -24.310 1.00 84.75 92 TRP A N 1
ATOM 780 C CA . TRP A 1 92 ? 3.948 -4.163 -23.578 1.00 84.75 92 TRP A CA 1
ATOM 781 C C . TRP A 1 92 ? 4.056 -3.926 -22.061 1.00 84.75 92 TRP A C 1
ATOM 783 O O . TRP A 1 92 ? 3.304 -4.521 -21.286 1.00 84.75 92 TRP A O 1
ATOM 793 N N . LEU A 1 93 ? 4.868 -2.948 -21.644 1.00 83.56 93 LEU A N 1
ATOM 794 C CA . LEU A 1 93 ? 4.951 -2.491 -20.255 1.00 83.56 93 LEU A CA 1
ATOM 795 C C . LEU A 1 93 ? 3.592 -2.003 -19.735 1.00 83.56 93 LEU A C 1
ATOM 797 O O . LEU A 1 93 ? 3.164 -2.404 -18.653 1.00 83.56 93 LEU A O 1
ATOM 801 N N . LEU A 1 94 ? 2.890 -1.166 -20.507 1.00 87.19 94 LEU A N 1
ATOM 802 C CA . LEU A 1 94 ? 1.564 -0.670 -20.131 1.00 87.19 94 LEU A CA 1
ATOM 803 C C . LEU A 1 94 ? 0.566 -1.823 -19.951 1.00 87.19 94 LEU A C 1
ATOM 805 O O . LEU A 1 94 ? -0.197 -1.835 -18.984 1.00 87.19 94 LEU A O 1
ATOM 809 N N . SER A 1 95 ? 0.602 -2.805 -20.852 1.00 87.25 95 SER A N 1
ATOM 810 C CA . SER A 1 95 ? -0.261 -3.985 -20.794 1.00 87.25 95 SER A CA 1
ATOM 811 C C . SER A 1 95 ? -0.022 -4.807 -19.528 1.00 87.25 95 SER A C 1
ATOM 813 O O . SER A 1 95 ? -0.979 -5.240 -18.889 1.00 87.25 95 SER A O 1
ATOM 815 N N . ILE A 1 96 ? 1.235 -4.997 -19.126 1.00 84.50 96 ILE A N 1
ATOM 816 C CA . ILE A 1 96 ? 1.574 -5.755 -17.916 1.00 84.50 96 ILE A CA 1
ATOM 817 C C . ILE A 1 96 ? 1.185 -5.020 -16.654 1.00 84.50 96 ILE A C 1
ATOM 819 O O . ILE A 1 96 ? 0.592 -5.624 -15.763 1.00 84.50 96 ILE A O 1
ATOM 823 N N . VAL A 1 97 ? 1.458 -3.719 -16.580 1.00 84.19 97 VAL A N 1
ATOM 824 C CA . VAL A 1 97 ? 1.043 -2.911 -15.430 1.00 84.19 97 VAL A CA 1
ATOM 825 C C . VAL A 1 97 ? -0.476 -2.972 -15.271 1.00 84.19 97 VAL A C 1
ATOM 827 O O . VAL A 1 97 ? -0.966 -3.143 -14.156 1.00 84.19 97 VAL A O 1
ATOM 830 N N . LEU A 1 98 ? -1.224 -2.915 -16.376 1.00 87.31 98 LEU A N 1
ATOM 831 C CA . LEU A 1 98 ? -2.678 -3.036 -16.355 1.00 87.31 98 LEU A CA 1
ATOM 832 C C . LEU A 1 98 ? -3.137 -4.438 -15.929 1.00 87.31 98 LEU A C 1
ATOM 834 O O . LEU A 1 98 ? -4.043 -4.556 -15.105 1.00 87.31 98 LEU A O 1
ATOM 838 N N . LEU A 1 99 ? -2.493 -5.497 -16.422 1.00 87.25 99 LEU A N 1
ATOM 839 C CA . LEU A 1 99 ? -2.807 -6.879 -16.056 1.00 87.25 99 LEU A CA 1
ATOM 840 C C . LEU A 1 99 ? -2.552 -7.139 -14.564 1.00 87.25 99 LEU A C 1
ATOM 842 O O . LEU A 1 99 ? -3.428 -7.659 -13.871 1.00 87.25 99 LEU A O 1
ATOM 846 N N . VAL A 1 100 ? -1.391 -6.724 -14.053 1.00 85.00 100 VAL A N 1
ATOM 847 C CA . VAL A 1 100 ? -1.024 -6.842 -12.632 1.00 85.00 100 VAL A CA 1
ATOM 848 C C . VAL A 1 100 ? -1.958 -6.007 -11.755 1.00 85.00 100 VAL A C 1
ATOM 850 O O . VAL A 1 100 ? -2.364 -6.446 -10.679 1.00 85.00 100 VAL A O 1
ATOM 853 N N . PHE A 1 101 ? -2.347 -4.816 -12.214 1.00 85.81 101 PHE A N 1
ATOM 854 C CA . PHE A 1 101 ? -3.314 -3.987 -11.503 1.00 85.81 101 PHE A CA 1
ATOM 855 C C . PHE A 1 101 ? -4.673 -4.688 -11.382 1.00 85.81 101 PHE A C 1
ATOM 857 O O . PHE A 1 101 ? -5.219 -4.787 -10.282 1.00 85.81 101 PHE A O 1
ATOM 864 N N . VAL A 1 102 ? -5.203 -5.226 -12.484 1.00 87.62 102 VAL A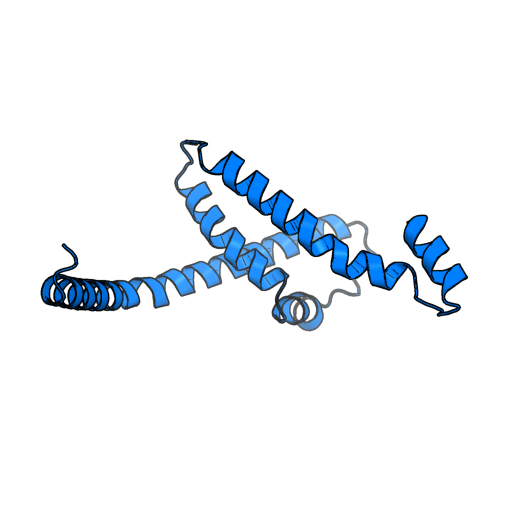 N 1
ATOM 865 C CA . VAL A 1 102 ? -6.495 -5.929 -12.494 1.00 87.62 102 VAL A CA 1
ATOM 866 C C . VAL A 1 102 ? -6.456 -7.182 -11.616 1.00 87.62 102 VAL A C 1
ATOM 868 O O . VAL A 1 102 ? -7.396 -7.411 -10.853 1.00 87.62 102 VAL A O 1
ATOM 871 N N . SER A 1 103 ? -5.374 -7.965 -11.658 1.00 86.75 103 SER A N 1
ATOM 872 C CA . SER A 1 103 ? -5.238 -9.161 -10.818 1.00 86.75 103 SER A CA 1
ATOM 873 C C . SER A 1 103 ? -5.173 -8.813 -9.327 1.00 86.75 103 SER A C 1
ATOM 875 O O . SER A 1 103 ? -5.866 -9.440 -8.524 1.00 86.75 103 SER A O 1
ATOM 877 N N . CYS A 1 104 ? -4.438 -7.762 -8.947 1.00 84.00 104 CYS A N 1
ATOM 878 C CA . CYS A 1 104 ? -4.384 -7.298 -7.559 1.00 84.00 104 CYS A CA 1
ATOM 879 C C . CYS A 1 104 ? -5.741 -6.777 -7.068 1.00 84.00 104 CYS A C 1
ATOM 881 O O . CYS A 1 104 ? -6.139 -7.083 -5.944 1.00 84.00 104 CYS A O 1
ATOM 883 N N . VAL A 1 105 ? -6.481 -6.037 -7.903 1.00 86.00 105 VAL A N 1
ATOM 884 C CA . VAL A 1 105 ? -7.848 -5.603 -7.568 1.00 86.00 105 VAL A CA 1
ATOM 885 C C . VAL A 1 105 ? -8.758 -6.813 -7.360 1.00 86.00 105 VAL A C 1
ATOM 887 O O . VAL A 1 105 ? -9.530 -6.831 -6.405 1.00 86.00 105 VAL A O 1
ATOM 890 N N . LEU A 1 106 ? -8.659 -7.845 -8.202 1.00 86.69 106 LEU A N 1
ATOM 891 C CA . LEU A 1 106 ? -9.467 -9.057 -8.063 1.00 86.69 106 LEU A CA 1
ATOM 892 C C . LEU A 1 106 ? -9.197 -9.770 -6.727 1.00 86.69 106 LEU A C 1
ATOM 894 O O . LEU A 1 106 ? -10.141 -10.118 -6.019 1.00 86.69 106 LEU A O 1
ATOM 898 N N . ILE A 1 107 ? -7.925 -9.910 -6.344 1.00 85.12 107 ILE A N 1
ATOM 899 C CA . ILE A 1 107 ? -7.517 -10.492 -5.055 1.00 85.12 107 ILE A CA 1
ATOM 900 C C . ILE A 1 107 ? -8.052 -9.662 -3.877 1.00 85.12 107 ILE A C 1
ATOM 902 O O . ILE A 1 107 ? -8.568 -10.224 -2.910 1.00 85.12 107 ILE A O 1
ATOM 906 N N . ASP A 1 108 ? -7.989 -8.332 -3.962 1.00 84.94 108 ASP A N 1
ATOM 907 C CA . ASP A 1 108 ? -8.528 -7.436 -2.932 1.00 84.94 108 ASP A CA 1
ATOM 908 C C . ASP A 1 108 ? -10.053 -7.597 -2.772 1.00 84.94 108 ASP A C 1
ATOM 910 O O . ASP A 1 108 ? -10.558 -7.659 -1.650 1.00 84.94 108 ASP A O 1
ATOM 914 N N . LYS A 1 109 ? -10.801 -7.792 -3.868 1.00 82.56 109 LYS A N 1
ATOM 915 C CA . LYS A 1 109 ? -12.248 -8.073 -3.799 1.00 82.56 109 LYS A CA 1
ATOM 916 C C . LYS A 1 109 ? -12.564 -9.436 -3.213 1.00 82.56 109 LYS A C 1
ATOM 918 O O . LYS A 1 109 ? -13.504 -9.547 -2.428 1.00 82.56 109 LYS A O 1
ATOM 923 N N . VAL A 1 110 ? -11.776 -10.450 -3.556 1.00 85.50 110 VAL A N 1
ATOM 924 C CA . VAL A 1 110 ? -11.878 -11.779 -2.947 1.00 85.50 110 VAL A CA 1
ATOM 925 C C . VAL A 1 110 ? -11.660 -11.670 -1.436 1.00 85.50 110 VAL A C 1
ATOM 927 O O . VAL A 1 110 ? -12.462 -12.207 -0.676 1.00 85.50 110 VAL A O 1
ATOM 930 N N . ARG A 1 111 ? -10.665 -10.894 -0.982 1.00 84.06 111 ARG A N 1
ATOM 931 C CA . ARG A 1 111 ? -10.431 -10.614 0.444 1.00 84.06 111 ARG A CA 1
ATOM 932 C C . ARG A 1 111 ? -11.622 -9.917 1.099 1.00 84.06 111 ARG A C 1
ATOM 934 O O . ARG A 1 111 ? -12.058 -10.362 2.152 1.00 84.06 111 ARG A O 1
ATOM 941 N N . ILE A 1 112 ? -12.161 -8.861 0.495 1.00 81.50 112 ILE A N 1
ATOM 942 C CA . ILE A 1 112 ? -13.343 -8.151 1.015 1.00 81.50 112 ILE A CA 1
ATOM 943 C C . ILE A 1 112 ? -14.532 -9.115 1.161 1.00 81.50 112 ILE A C 1
ATOM 945 O O . ILE A 1 112 ? -15.189 -9.169 2.198 1.00 81.50 112 ILE A O 1
ATOM 949 N N . TYR A 1 113 ? -14.778 -9.956 0.158 1.00 80.31 113 TYR A N 1
ATOM 950 C CA . TYR A 1 113 ? -15.892 -10.896 0.204 1.00 80.31 113 TYR A CA 1
ATOM 951 C C . TYR A 1 113 ? -15.691 -12.033 1.221 1.00 80.31 113 TYR A C 1
ATOM 953 O O . TYR A 1 113 ? -16.645 -12.423 1.886 1.00 80.31 113 TYR A O 1
ATOM 961 N N . LEU A 1 114 ? -14.469 -12.553 1.368 1.00 78.88 114 LEU A N 1
ATOM 962 C CA . LEU A 1 114 ? -14.156 -13.663 2.279 1.00 78.88 114 LEU A CA 1
ATOM 963 C C . LEU A 1 114 ? -13.873 -13.242 3.717 1.00 78.88 114 LEU A C 1
ATOM 965 O O . LEU A 1 114 ? -14.011 -14.074 4.602 1.00 78.88 114 LEU A O 1
ATOM 969 N N . VAL A 1 115 ? -13.431 -12.009 3.963 1.00 76.62 115 VAL A N 1
ATOM 970 C CA . VAL A 1 115 ? -12.996 -11.553 5.292 1.00 76.62 115 VAL A CA 1
ATOM 971 C C . VAL A 1 115 ? -13.985 -10.556 5.874 1.00 76.62 115 VAL A C 1
ATOM 973 O O . VAL A 1 115 ? -14.407 -10.718 7.011 1.00 76.62 115 VAL A O 1
ATOM 976 N N . GLU A 1 116 ? -14.419 -9.559 5.103 1.00 70.19 116 GLU A N 1
ATOM 977 C CA . GLU A 1 116 ? -15.299 -8.507 5.620 1.00 70.19 116 GLU A CA 1
ATOM 978 C C . GLU A 1 116 ? -16.697 -9.061 5.931 1.00 70.19 116 GLU A C 1
ATOM 980 O O . GLU A 1 116 ? -17.154 -8.935 7.064 1.00 70.19 116 GLU A O 1
ATOM 985 N N . ARG A 1 117 ? -17.315 -9.805 5.000 1.00 70.25 117 ARG A N 1
ATOM 986 C CA . ARG A 1 117 ? -18.638 -10.443 5.189 1.00 70.25 117 ARG A CA 1
ATOM 987 C C . ARG A 1 117 ? -18.745 -11.323 6.451 1.00 70.25 117 ARG A C 1
ATOM 989 O O . ARG A 1 117 ? -19.736 -11.189 7.167 1.00 70.25 117 ARG A O 1
ATOM 996 N N . PRO A 1 118 ? -17.790 -12.221 6.773 1.00 70.00 118 PRO A N 1
ATOM 997 C CA . PRO A 1 118 ? -17.862 -12.993 8.016 1.00 70.00 118 PRO A CA 1
ATOM 998 C C . PRO A 1 118 ? -17.391 -12.229 9.257 1.00 70.00 118 PRO A C 1
ATOM 1000 O O . PRO A 1 118 ? -17.720 -12.640 10.370 1.00 70.00 118 PRO A O 1
ATOM 1003 N N . MET A 1 119 ? -16.648 -11.128 9.114 1.00 67.69 119 MET A N 1
ATOM 1004 C CA . MET A 1 119 ? -16.244 -10.302 10.256 1.00 67.69 119 MET A CA 1
ATOM 1005 C C . MET A 1 119 ? -17.343 -9.341 10.720 1.00 67.69 119 MET A C 1
ATOM 1007 O O . MET A 1 119 ? -17.362 -8.995 11.898 1.00 67.69 119 MET A O 1
ATOM 1011 N N . GLU A 1 120 ? -18.295 -8.958 9.865 1.00 75.81 120 GLU A N 1
ATOM 1012 C CA . GLU A 1 120 ? -19.446 -8.120 10.243 1.00 75.81 120 GLU A CA 1
ATOM 1013 C C . GLU A 1 120 ? -20.203 -8.599 11.504 1.00 75.81 120 GLU A C 1
ATOM 1015 O O . GLU A 1 120 ? -20.419 -7.783 12.409 1.00 75.81 120 GLU A O 1
ATOM 1020 N N . PRO A 1 121 ? -20.586 -9.886 11.650 1.00 77.69 121 PRO A N 1
ATOM 1021 C CA . PRO A 1 121 ? -21.226 -10.363 12.878 1.00 77.69 121 PRO A CA 1
ATOM 1022 C C . PRO A 1 121 ? -20.285 -10.340 14.093 1.00 77.69 121 PRO A C 1
ATOM 1024 O O . PRO A 1 121 ? -20.733 -10.060 15.208 1.00 77.69 121 PRO A O 1
ATOM 1027 N N . LEU A 1 122 ? -18.983 -10.576 13.894 1.00 78.88 122 LEU A N 1
ATOM 1028 C CA . LEU A 1 122 ? -17.980 -10.530 14.962 1.00 78.88 122 LEU A CA 1
ATOM 1029 C C . LEU A 1 122 ? -17.795 -9.098 15.489 1.00 78.88 122 LEU A C 1
ATOM 1031 O O . LEU A 1 122 ? -17.759 -8.872 16.697 1.00 78.88 122 LEU A O 1
ATOM 1035 N N . VAL A 1 123 ? -17.730 -8.120 14.585 1.00 82.75 123 VAL A N 1
ATOM 1036 C CA . VAL A 1 123 ? -17.594 -6.699 14.923 1.00 82.75 123 VAL A CA 1
ATOM 1037 C C . VAL A 1 123 ? -18.836 -6.199 15.657 1.00 82.75 123 VAL A C 1
ATOM 1039 O O . VAL A 1 123 ? -18.699 -5.525 16.677 1.00 82.75 123 VAL A O 1
ATOM 1042 N N . LYS A 1 124 ? -20.042 -6.582 15.213 1.00 83.06 124 LYS A N 1
ATOM 1043 C CA . LYS A 1 124 ? -21.282 -6.259 15.940 1.00 83.06 124 LYS A CA 1
ATOM 1044 C C . LYS A 1 124 ? -21.287 -6.862 17.345 1.00 83.06 124 LYS A C 1
ATOM 1046 O O . LYS A 1 124 ? -21.585 -6.162 18.306 1.00 83.06 124 LYS A O 1
ATOM 1051 N N . SER A 1 125 ? -20.875 -8.122 17.483 1.00 80.81 125 SER A N 1
ATOM 1052 C CA . SER A 1 125 ? -20.742 -8.793 18.782 1.00 80.81 125 SER A CA 1
ATOM 1053 C C . SER A 1 125 ? -19.771 -8.072 19.731 1.00 80.81 125 SER A C 1
ATOM 1055 O O . SER A 1 125 ? -20.075 -7.885 20.912 1.00 80.81 125 SER A O 1
ATOM 1057 N N . LEU A 1 126 ? -18.611 -7.646 19.228 1.00 85.88 126 LEU A N 1
ATOM 1058 C CA . LEU A 1 126 ? -17.612 -6.901 19.996 1.00 85.88 126 LEU A CA 1
ATOM 1059 C C . LEU A 1 126 ? -18.101 -5.500 20.376 1.00 85.88 126 LEU A C 1
ATOM 1061 O O . LEU A 1 126 ? -17.914 -5.090 21.519 1.00 85.88 126 LEU A O 1
ATOM 1065 N N . SER A 1 127 ? -18.755 -4.791 19.453 1.00 83.94 127 SER A N 1
ATOM 1066 C CA . SER A 1 127 ? -19.314 -3.459 19.700 1.00 83.94 127 SER A CA 1
ATOM 1067 C C . SER A 1 127 ? -20.356 -3.486 20.817 1.00 83.94 127 SER A C 1
ATOM 1069 O O . SER A 1 127 ? -20.244 -2.705 21.760 1.00 83.94 127 SER A O 1
ATOM 1071 N N . GLU A 1 128 ? -21.288 -4.441 20.782 1.00 86.56 128 GLU A N 1
ATOM 1072 C CA . GLU A 1 128 ? -22.291 -4.619 21.838 1.00 86.56 128 GLU A CA 1
ATOM 1073 C C . GLU A 1 128 ? -21.639 -4.917 23.195 1.00 86.56 128 GLU A C 1
ATOM 1075 O O . GLU A 1 128 ? -21.975 -4.306 24.209 1.00 86.56 128 GLU A O 1
ATOM 1080 N N . ARG A 1 129 ? -20.633 -5.801 23.225 1.00 83.69 129 ARG A N 1
ATOM 1081 C CA . ARG A 1 129 ? -19.887 -6.121 24.453 1.00 83.69 129 ARG A CA 1
ATOM 1082 C C . ARG A 1 129 ? -19.169 -4.909 25.037 1.00 83.69 129 ARG A C 1
ATOM 1084 O O . ARG A 1 129 ? -19.218 -4.713 26.249 1.00 83.69 129 ARG A O 1
ATOM 1091 N N . ILE A 1 130 ? -18.516 -4.109 24.196 1.00 86.94 130 ILE A N 1
ATOM 1092 C CA . ILE A 1 130 ? -17.821 -2.887 24.617 1.00 86.94 130 ILE A CA 1
ATOM 1093 C C . ILE A 1 130 ? -18.827 -1.858 25.139 1.00 86.94 130 ILE A C 1
ATOM 1095 O O . ILE A 1 130 ? -18.572 -1.243 26.171 1.00 86.94 130 ILE A O 1
ATOM 1099 N N . ASN A 1 131 ? -19.981 -1.711 24.487 1.00 86.56 131 ASN A N 1
ATOM 1100 C CA . ASN A 1 131 ? -21.018 -0.762 24.890 1.00 86.56 131 ASN A CA 1
ATOM 1101 C C . ASN A 1 131 ? -21.629 -1.130 26.255 1.00 86.56 131 ASN A C 1
ATOM 1103 O O . ASN A 1 131 ? -21.770 -0.281 27.134 1.00 86.56 131 ASN A O 1
ATOM 1107 N N . VAL A 1 132 ? -21.884 -2.422 26.498 1.00 86.06 132 VAL A N 1
ATOM 1108 C CA . VAL A 1 132 ? -22.301 -2.925 27.819 1.00 86.06 132 VAL A CA 1
ATOM 1109 C C . VAL A 1 132 ? -21.223 -2.675 28.878 1.00 86.06 132 VAL A C 1
ATOM 1111 O O . VAL A 1 132 ? -21.538 -2.280 30.001 1.00 86.06 132 VAL A O 1
ATOM 1114 N N . TRP A 1 133 ? -19.948 -2.874 28.534 1.00 84.44 133 TRP A N 1
ATOM 1115 C CA . TRP A 1 133 ? -18.829 -2.629 29.448 1.00 84.44 133 TRP A CA 1
ATOM 1116 C C . TRP A 1 133 ? -18.662 -1.140 29.784 1.00 84.44 133 TRP A C 1
ATOM 1118 O O . TRP A 1 133 ? -18.414 -0.809 30.940 1.00 84.44 133 TRP A O 1
ATOM 1128 N N . LEU A 1 134 ? -18.850 -0.249 28.804 1.00 85.19 134 LEU A N 1
ATOM 1129 C CA . LEU A 1 134 ? -18.840 1.207 28.985 1.00 85.19 134 LEU A CA 1
ATOM 1130 C C . LEU A 1 134 ? -20.002 1.675 29.864 1.00 85.19 134 LEU A C 1
ATOM 1132 O O . LEU A 1 134 ? -19.773 2.411 30.819 1.00 85.19 134 LEU A O 1
ATOM 1136 N N . LYS A 1 135 ? -21.221 1.182 29.613 1.00 80.12 135 LYS A N 1
ATOM 1137 C CA . LYS A 1 135 ? -22.405 1.498 30.427 1.00 80.12 135 LYS A CA 1
ATOM 1138 C C . LYS A 1 135 ? -22.263 1.019 31.873 1.00 80.12 135 LYS A C 1
ATOM 1140 O O . LYS A 1 135 ? -22.727 1.675 32.794 1.00 80.12 135 LYS A O 1
ATOM 1145 N N . LYS A 1 136 ? -21.582 -0.111 32.090 1.00 80.56 136 LYS A N 1
ATOM 1146 C CA . LYS A 1 136 ? -21.280 -0.634 33.431 1.00 80.56 136 LYS A CA 1
ATOM 1147 C C . LYS A 1 136 ? -20.249 0.213 34.191 1.00 80.56 136 LYS A C 1
ATOM 1149 O O . LYS A 1 136 ? -20.173 0.107 35.410 1.00 80.56 136 LYS A O 1
ATOM 1154 N N . LYS A 1 137 ? -19.435 1.010 33.492 1.00 76.31 137 LYS A N 1
ATOM 1155 C CA . LYS A 1 137 ? -18.336 1.784 34.083 1.00 76.31 137 LYS A CA 1
ATOM 1156 C C . LYS A 1 137 ? -18.680 3.256 34.365 1.00 76.31 137 LYS A C 1
ATOM 1158 O O . LYS A 1 137 ? -17.763 3.963 34.759 1.00 76.31 137 LYS A O 1
ATOM 1163 N N . GLU A 1 138 ? -19.935 3.684 34.156 1.00 67.50 138 GLU A N 1
ATOM 1164 C CA . GLU A 1 138 ? -20.435 5.071 34.322 1.00 67.50 138 GLU A CA 1
ATOM 1165 C C . GLU A 1 138 ? -19.413 6.143 33.905 1.00 67.50 138 GLU A C 1
ATOM 1167 O O . GLU A 1 138 ? -18.920 6.936 34.701 1.00 67.50 138 GLU A O 1
ATOM 1172 N N . ILE A 1 139 ? -19.065 6.144 32.617 1.00 61.97 139 ILE A N 1
ATOM 1173 C CA . ILE A 1 139 ? -18.379 7.285 31.980 1.00 61.97 139 ILE A CA 1
ATOM 1174 C C . ILE A 1 139 ? -19.377 8.076 31.100 1.00 61.97 139 ILE A C 1
ATOM 1176 O O . ILE A 1 139 ? -19.001 9.036 30.432 1.00 61.97 139 ILE A O 1
ATOM 1180 N N . ILE A 1 140 ? -20.662 7.691 31.122 1.00 49.66 140 ILE A N 1
ATOM 1181 C CA . ILE A 1 140 ? -21.816 8.401 30.548 1.00 49.66 140 ILE A CA 1
ATOM 1182 C C . ILE A 1 140 ? -22.980 8.252 31.522 1.00 49.66 140 ILE A C 1
ATOM 1184 O O . ILE A 1 140 ? -23.199 7.090 31.941 1.00 49.66 140 ILE A O 1
#

pLDDT: mean 75.66, std 9.7, range [49.66, 88.25]

Foldseek 3Di:
DVVVVVVCVVVVDPDDPVVVVVVVVVVVVVVVVVVVCVVCVPDPDPDDPVVVLLVVQVVVLVCCCVDPNVCCCCPVVPPPPPLVVDPCNVVVVVVSVVVSSVVSSVVVVVCCVVPVVVCVVVVVVVVVVVVVVCVVVPPD